Protein AF-A0A6B9VLC2-F1 (afdb_monomer_lite)

InterPro domains:
  IPR001548 Peptidase M2, peptidyl-dipeptidase A [PF01401] (1-73)
  IPR001548 Peptidase M2, peptidyl-dipeptidase A [PR00791] (23-43)
  IPR001548 Peptidase M2, peptidyl-dipeptidase A [PR00791] (64-73)
  IPR001548 Peptidase M2, peptidyl-dipeptidase A [PS52011] (1-73)
  IPR001548 Peptidase M2, peptidyl-dipeptidase A [PTHR10514] (1-72)

pLDDT: mean 89.69, std 7.0, range [63.91, 96.31]

Foldseek 3Di:
DVQLVVLQVVCVVPDPVPSDAPDPCRSVVSVVVVVVVCLDVVNCVVVVNDDDDCPDPVNVVVSVVVVCVVPPD

Secondary structure (DSSP, 8-state):
-HHHHHHHHHTTTS-GGG-S-SSHHHHHHHHHHHHHHHTSHHHHHHTTS--S-S--HHHHHHHHHHHHHHHT-

Organism: NCBI:txid114605

Structure (mmCIF, N/CA/C/O backbone):
data_AF-A0A6B9VLC2-F1
#
_entry.id   AF-A0A6B9VLC2-F1
#
loop_
_atom_site.group_PDB
_atom_site.id
_atom_site.type_symbol
_atom_site.label_atom_id
_atom_site.label_alt_id
_atom_site.label_comp_id
_atom_site.label_asym_id
_atom_site.label_entity_id
_atom_site.label_seq_id
_atom_site.pdbx_PDB_ins_code
_atom_site.Cartn_x
_atom_site.Cartn_y
_atom_site.Cartn_z
_atom_site.occupancy
_atom_site.B_iso_or_equiv
_atom_site.auth_seq_id
_atom_site.auth_comp_id
_atom_site.auth_asym_id
_atom_site.auth_atom_id
_atom_site.pdbx_PDB_model_num
ATOM 1 N N . GLU A 1 1 ? 6.044 -8.331 -2.893 1.00 83.94 1 GLU A N 1
ATOM 2 C CA . GLU A 1 1 ? 6.193 -9.698 -3.474 1.00 83.94 1 GLU A CA 1
ATOM 3 C C . GLU A 1 1 ? 5.128 -10.105 -4.500 1.00 83.94 1 GLU A C 1
ATOM 5 O O . GLU A 1 1 ? 5.408 -10.035 -5.691 1.00 83.94 1 GLU A O 1
ATOM 10 N N . MET A 1 2 ? 3.901 -10.499 -4.119 1.00 93.19 2 MET A N 1
ATOM 11 C CA . MET A 1 2 ? 2.880 -10.911 -5.115 1.00 93.19 2 MET A CA 1
ATOM 12 C C . MET A 1 2 ? 2.513 -9.786 -6.095 1.00 93.19 2 MET A C 1
ATOM 14 O O . MET A 1 2 ? 2.308 -10.034 -7.281 1.00 93.19 2 MET A O 1
ATOM 18 N N . ALA A 1 3 ? 2.500 -8.539 -5.619 1.00 91.94 3 ALA A N 1
ATOM 19 C CA . ALA A 1 3 ? 2.315 -7.371 -6.471 1.00 91.94 3 ALA A CA 1
ATOM 20 C C . ALA A 1 3 ? 3.436 -7.213 -7.511 1.00 91.94 3 ALA A C 1
ATOM 22 O O . ALA A 1 3 ? 3.143 -6.836 -8.639 1.00 91.94 3 ALA A O 1
ATOM 23 N N . HIS A 1 4 ? 4.684 -7.578 -7.185 1.00 91.06 4 HIS A N 1
ATOM 24 C CA . HIS A 1 4 ? 5.804 -7.546 -8.136 1.00 91.06 4 HIS A CA 1
ATOM 25 C C . HIS A 1 4 ? 5.583 -8.576 -9.243 1.00 91.06 4 HIS A C 1
ATOM 27 O O . HIS A 1 4 ? 5.698 -8.254 -10.421 1.00 91.06 4 HIS A O 1
ATOM 33 N N . ILE A 1 5 ? 5.141 -9.789 -8.886 1.00 93.88 5 ILE A N 1
ATOM 34 C CA . ILE A 1 5 ? 4.753 -10.821 -9.862 1.00 93.88 5 ILE A CA 1
ATOM 35 C C . ILE A 1 5 ? 3.635 -10.312 -10.772 1.00 93.88 5 ILE A C 1
ATOM 37 O O . ILE A 1 5 ? 3.729 -10.433 -11.995 1.00 93.88 5 ILE A O 1
ATOM 41 N N . GLN A 1 6 ? 2.601 -9.698 -10.198 1.00 94.81 6 GLN A N 1
ATOM 42 C CA . GLN A 1 6 ? 1.513 -9.128 -10.983 1.00 94.81 6 GLN A CA 1
ATOM 43 C C . GLN A 1 6 ? 2.007 -8.004 -11.907 1.00 94.81 6 GLN A C 1
ATOM 45 O O . GLN A 1 6 ? 1.576 -7.916 -13.058 1.00 94.81 6 GLN A O 1
ATOM 50 N N . TYR A 1 7 ? 2.944 -7.177 -11.447 1.00 92.44 7 TYR A N 1
ATOM 51 C CA . TYR A 1 7 ? 3.571 -6.140 -12.262 1.00 92.44 7 TYR A CA 1
ATOM 52 C C . TYR A 1 7 ? 4.359 -6.757 -13.432 1.00 92.44 7 TYR A C 1
ATOM 54 O O . TYR A 1 7 ? 4.126 -6.384 -14.585 1.00 92.44 7 TYR A O 1
ATOM 62 N N . PHE A 1 8 ? 5.180 -7.785 -13.175 1.00 93.25 8 PHE A N 1
ATOM 63 C CA . PHE A 1 8 ? 5.910 -8.536 -14.205 1.00 93.25 8 PHE A CA 1
ATOM 64 C C . PHE A 1 8 ? 4.982 -9.128 -15.270 1.00 93.25 8 PHE A C 1
ATOM 66 O O . PHE A 1 8 ? 5.283 -9.071 -16.466 1.00 93.25 8 PHE A O 1
ATOM 73 N N . ILE A 1 9 ? 3.844 -9.689 -14.848 1.00 95.69 9 ILE A N 1
ATOM 74 C CA . ILE A 1 9 ? 2.843 -10.254 -15.758 1.00 95.69 9 ILE A CA 1
ATOM 75 C C . ILE A 1 9 ? 2.257 -9.163 -16.660 1.00 95.69 9 ILE A C 1
ATOM 77 O O . ILE A 1 9 ? 2.086 -9.410 -17.852 1.00 95.69 9 ILE A O 1
ATOM 81 N N . ASN A 1 10 ? 1.991 -7.966 -16.134 1.00 94.50 10 ASN A N 1
ATOM 82 C CA . ASN A 1 10 ? 1.374 -6.880 -16.899 1.00 94.50 10 ASN A CA 1
ATOM 83 C C . ASN A 1 10 ? 2.272 -6.363 -18.034 1.00 94.50 10 ASN A C 1
ATOM 85 O O . ASN A 1 10 ? 1.810 -6.223 -19.165 1.00 94.50 10 ASN A O 1
ATOM 89 N N . TYR A 1 11 ? 3.564 -6.133 -17.787 1.00 94.19 11 TYR A N 1
ATOM 90 C CA . TYR A 1 11 ? 4.480 -5.645 -18.830 1.00 94.19 11 TYR A CA 1
ATOM 91 C C . TYR A 1 11 ? 5.198 -6.756 -19.609 1.00 94.19 11 TYR A C 1
ATOM 93 O O . TYR A 1 11 ? 6.133 -6.489 -20.369 1.00 94.19 11 TYR A O 1
ATOM 101 N N . ARG A 1 12 ? 4.762 -8.017 -19.483 1.00 95.00 12 ARG A N 1
ATOM 102 C CA . ARG A 1 12 ? 5.399 -9.173 -20.145 1.00 95.00 12 ARG A CA 1
ATOM 103 C C . ARG A 1 12 ? 5.494 -9.051 -21.668 1.00 95.00 12 ARG A C 1
ATOM 105 O O . ARG A 1 12 ? 6.306 -9.740 -22.281 1.00 95.00 12 ARG A O 1
ATOM 112 N N . HIS A 1 13 ? 4.650 -8.225 -22.281 1.00 95.94 13 HIS A N 1
ATOM 113 C CA . HIS A 1 13 ? 4.590 -8.030 -23.729 1.00 95.94 13 HIS A CA 1
ATOM 114 C C . HIS A 1 13 ? 5.493 -6.895 -24.226 1.00 95.94 13 HIS A C 1
ATOM 116 O O . HIS A 1 13 ? 5.738 -6.806 -25.427 1.00 95.94 13 HIS A O 1
ATOM 122 N N . HIS A 1 14 ? 6.050 -6.069 -23.334 1.00 94.38 14 HIS A N 1
ATOM 123 C CA . HIS A 1 14 ? 7.004 -5.034 -23.726 1.00 94.38 14 HIS A CA 1
ATOM 124 C C . HIS A 1 14 ? 8.334 -5.643 -24.207 1.00 94.38 14 HIS A C 1
ATOM 126 O O . HIS A 1 14 ? 8.682 -6.770 -23.821 1.00 94.38 14 HIS A O 1
ATOM 132 N N . PRO A 1 15 ? 9.115 -4.923 -25.035 1.00 96.31 15 PRO A N 1
ATOM 133 C CA . PRO A 1 15 ? 10.505 -5.275 -25.314 1.00 96.31 15 PRO A CA 1
ATOM 134 C C . PRO A 1 15 ? 11.295 -5.464 -24.016 1.00 96.31 15 PRO A C 1
ATOM 136 O O . PRO A 1 15 ? 11.048 -4.762 -23.040 1.00 96.31 15 PRO A O 1
ATOM 139 N N . LYS A 1 16 ? 12.264 -6.391 -23.998 1.00 92.00 16 LYS A N 1
ATOM 140 C CA . LYS A 1 16 ? 13.001 -6.777 -22.776 1.00 92.00 16 LYS A CA 1
ATOM 141 C C . LYS A 1 16 ? 13.578 -5.577 -22.011 1.00 92.00 16 LYS A C 1
ATOM 143 O O . LYS A 1 16 ? 13.565 -5.586 -20.789 1.00 92.00 16 LYS A O 1
ATOM 148 N N . VAL A 1 17 ? 14.038 -4.555 -22.730 1.00 94.12 17 VAL A N 1
ATOM 149 C CA . VAL A 1 17 ? 14.621 -3.326 -22.165 1.00 94.12 17 VAL A CA 1
ATOM 150 C C . VAL A 1 17 ? 13.616 -2.430 -21.426 1.00 94.12 17 VAL A C 1
ATOM 152 O O . VAL A 1 17 ? 14.038 -1.558 -20.683 1.00 94.12 17 VAL A O 1
ATOM 155 N N . PHE A 1 18 ? 12.309 -2.649 -21.598 1.00 92.94 18 PHE A N 1
ATOM 156 C CA . PHE A 1 18 ? 11.225 -1.877 -20.972 1.00 92.94 18 PHE A CA 1
ATOM 157 C C . PHE A 1 18 ? 10.388 -2.714 -19.986 1.00 92.94 18 PHE A C 1
ATOM 159 O O . PHE A 1 18 ? 9.251 -2.363 -19.676 1.00 92.94 18 PHE A O 1
ATOM 166 N N . ARG A 1 19 ? 10.905 -3.863 -19.531 1.00 92.88 19 ARG A N 1
ATOM 167 C CA . ARG A 1 19 ? 10.227 -4.747 -18.566 1.00 92.88 19 ARG A CA 1
ATOM 168 C C . ARG A 1 19 ? 10.653 -4.450 -17.132 1.00 92.88 19 ARG A C 1
ATOM 170 O O . ARG A 1 19 ? 11.101 -5.346 -16.418 1.00 92.88 19 ARG A O 1
ATOM 177 N N . ASP A 1 20 ? 10.511 -3.195 -16.745 1.00 90.81 20 ASP A N 1
ATOM 178 C CA . ASP A 1 20 ? 10.776 -2.728 -15.391 1.00 90.81 20 ASP A CA 1
ATOM 179 C C . ASP A 1 20 ? 9.703 -1.711 -14.974 1.00 90.81 20 ASP A C 1
ATOM 181 O O . ASP A 1 20 ? 8.917 -1.243 -15.806 1.00 90.81 20 ASP A O 1
ATOM 185 N N . GLY A 1 21 ? 9.657 -1.383 -13.686 1.00 88.62 21 GLY A N 1
ATOM 186 C CA . GLY A 1 21 ? 8.843 -0.284 -13.184 1.00 88.62 21 GLY A CA 1
ATOM 187 C C . GLY A 1 21 ? 9.248 1.039 -13.838 1.00 88.62 21 GLY A C 1
ATOM 188 O O . GLY A 1 21 ? 10.381 1.214 -14.282 1.00 88.62 21 GLY A O 1
ATOM 189 N N . ALA A 1 22 ? 8.327 2.007 -13.871 1.00 90.75 22 ALA A N 1
ATOM 190 C CA . ALA A 1 22 ? 8.614 3.341 -14.414 1.00 90.75 22 ALA A CA 1
ATOM 191 C C . ALA A 1 22 ? 9.846 3.994 -13.752 1.00 90.75 22 ALA A C 1
ATOM 193 O O . ALA A 1 22 ? 10.594 4.735 -14.383 1.00 90.75 22 ALA A O 1
ATOM 194 N N . ASN A 1 23 ? 10.042 3.699 -12.469 1.00 92.25 23 ASN A N 1
ATOM 195 C CA . ASN A 1 23 ? 11.264 3.884 -11.699 1.00 92.25 23 ASN A CA 1
ATOM 196 C C . ASN A 1 23 ? 11.222 2.903 -10.503 1.00 92.25 23 ASN A C 1
ATOM 198 O O . ASN A 1 23 ? 10.163 2.310 -10.259 1.00 92.25 23 ASN A O 1
ATOM 202 N N . PRO A 1 24 ? 12.315 2.739 -9.732 1.00 88.06 24 PRO A N 1
ATOM 203 C CA . PRO A 1 24 ? 12.343 1.798 -8.609 1.00 88.06 24 PRO A CA 1
ATOM 204 C C . PRO A 1 24 ? 11.230 2.022 -7.573 1.00 88.06 24 PRO A C 1
ATOM 206 O O . PRO A 1 24 ? 10.659 1.062 -7.068 1.00 88.06 24 PRO A O 1
ATOM 209 N N . GLY A 1 25 ? 10.845 3.278 -7.314 1.00 90.94 25 GLY A N 1
ATOM 210 C CA . GLY A 1 25 ? 9.782 3.601 -6.359 1.00 90.94 25 GLY A CA 1
ATOM 211 C C . GLY A 1 25 ? 8.400 3.109 -6.794 1.00 90.94 25 GLY A C 1
ATOM 212 O O . GLY A 1 25 ? 7.607 2.692 -5.956 1.00 90.94 25 GLY A O 1
ATOM 213 N N . PHE A 1 26 ? 8.114 3.088 -8.099 1.00 92.44 26 PHE A N 1
ATOM 214 C CA . PHE A 1 26 ? 6.857 2.525 -8.608 1.00 92.44 26 PHE A CA 1
ATOM 215 C C . PHE A 1 26 ? 6.769 1.015 -8.398 1.00 92.44 26 PHE A C 1
ATOM 217 O O . PHE A 1 26 ? 5.663 0.503 -8.237 1.00 92.44 26 PHE A O 1
ATOM 224 N N . HIS A 1 27 ? 7.901 0.310 -8.434 1.00 86.69 27 HIS A N 1
ATOM 225 C CA . HIS A 1 27 ? 7.914 -1.140 -8.279 1.00 86.69 27 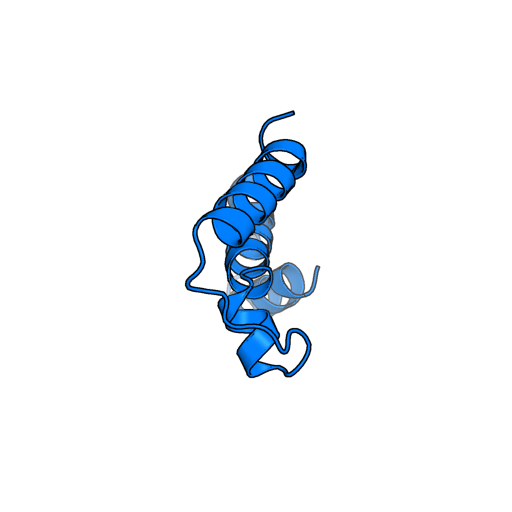HIS A CA 1
ATOM 226 C C . HIS A 1 27 ? 7.429 -1.539 -6.878 1.00 86.69 27 HIS A C 1
ATOM 228 O O . HIS A 1 27 ? 6.537 -2.376 -6.753 1.00 86.69 27 HIS A O 1
ATOM 234 N N . GLU A 1 28 ? 7.925 -0.840 -5.858 1.00 90.19 28 GLU A N 1
ATOM 235 C CA . GLU A 1 28 ? 7.579 -1.071 -4.452 1.00 90.19 28 GLU A CA 1
ATOM 236 C C . GLU A 1 28 ? 6.203 -0.488 -4.082 1.00 90.19 28 GLU A C 1
ATOM 238 O O . GLU A 1 28 ? 5.368 -1.158 -3.468 1.00 90.19 28 GLU A O 1
ATOM 243 N N . ALA A 1 29 ? 5.902 0.740 -4.527 1.00 93.44 29 ALA A N 1
ATOM 244 C CA . ALA A 1 29 ? 4.696 1.461 -4.111 1.00 93.44 29 ALA A CA 1
ATOM 245 C C . ALA A 1 29 ? 3.384 0.770 -4.520 1.00 93.44 29 ALA A C 1
ATOM 247 O O . ALA A 1 29 ? 2.369 0.916 -3.838 1.00 93.44 29 ALA A O 1
ATOM 248 N N . VAL A 1 30 ? 3.377 0.008 -5.620 1.00 93.00 30 VAL A N 1
ATOM 249 C CA . VAL A 1 30 ? 2.190 -0.759 -6.033 1.00 93.00 30 VAL A CA 1
ATOM 250 C C . VAL A 1 30 ? 1.873 -1.864 -5.025 1.00 93.00 30 VAL A C 1
ATOM 252 O O . VAL A 1 30 ? 0.703 -2.082 -4.705 1.00 93.00 30 VAL A O 1
ATOM 255 N N . GLY A 1 31 ? 2.895 -2.545 -4.502 1.00 92.62 31 GLY A N 1
ATOM 256 C CA . GLY A 1 31 ? 2.718 -3.548 -3.456 1.00 92.62 31 GLY A CA 1
ATOM 257 C C . GLY A 1 31 ? 2.205 -2.935 -2.162 1.00 92.62 31 GLY A C 1
ATOM 258 O O . GLY A 1 31 ? 1.215 -3.419 -1.608 1.00 92.62 31 GLY A O 1
ATOM 259 N N . ASP A 1 32 ? 2.813 -1.830 -1.745 1.00 92.56 32 ASP A N 1
ATOM 260 C CA . ASP A 1 32 ? 2.420 -1.111 -0.535 1.00 92.56 32 ASP A CA 1
ATOM 261 C C . ASP A 1 32 ? 0.987 -0.580 -0.608 1.00 92.56 32 ASP A C 1
ATOM 263 O O . ASP A 1 32 ? 0.224 -0.745 0.342 1.00 92.56 32 ASP A O 1
ATOM 267 N N . ALA A 1 33 ? 0.571 -0.012 -1.743 1.00 93.56 33 ALA A N 1
ATOM 268 C CA . ALA A 1 33 ? -0.794 0.481 -1.925 1.00 93.56 33 ALA A CA 1
ATOM 269 C C . ALA A 1 33 ? -1.843 -0.635 -1.769 1.00 93.56 33 ALA A C 1
ATOM 271 O O . ALA A 1 33 ? -2.883 -0.438 -1.134 1.00 93.56 33 ALA A O 1
ATOM 272 N N . ILE A 1 34 ? -1.561 -1.827 -2.306 1.00 94.12 34 ILE A N 1
ATOM 273 C CA . ILE A 1 34 ? -2.423 -3.002 -2.126 1.00 94.12 34 ILE A CA 1
ATOM 274 C C . ILE A 1 34 ? -2.412 -3.440 -0.657 1.00 94.12 34 ILE A C 1
ATOM 276 O O . ILE A 1 34 ? -3.475 -3.692 -0.087 1.00 94.12 34 ILE A O 1
ATOM 280 N N . GLY A 1 35 ? -1.235 -3.482 -0.027 1.00 93.44 35 GLY A N 1
ATOM 281 C CA . GLY A 1 35 ? -1.083 -3.822 1.388 1.00 93.44 35 GLY A CA 1
ATOM 282 C C . GLY A 1 35 ? -1.888 -2.902 2.308 1.00 93.44 35 GLY A C 1
ATOM 283 O O . GLY A 1 35 ? -2.584 -3.393 3.198 1.00 93.44 35 GLY A O 1
ATOM 284 N N . LEU A 1 36 ? -1.880 -1.591 2.050 1.00 93.12 36 LEU A N 1
ATOM 285 C CA . LEU A 1 36 ? -2.676 -0.606 2.790 1.00 93.12 36 LEU A CA 1
ATOM 286 C C . LEU A 1 36 ? -4.177 -0.897 2.699 1.00 93.12 36 LEU A C 1
ATOM 288 O O . LEU A 1 36 ? -4.880 -0.802 3.701 1.00 93.12 36 LEU A O 1
ATOM 292 N N . SER A 1 37 ? -4.669 -1.290 1.521 1.00 93.12 37 SER A N 1
ATOM 293 C CA . SER A 1 37 ? -6.084 -1.626 1.324 1.00 93.12 37 SER A CA 1
ATOM 294 C C . SER A 1 37 ? -6.478 -2.927 2.034 1.00 93.12 37 SER A C 1
ATOM 296 O O . SER A 1 37 ? -7.488 -2.966 2.745 1.00 93.12 37 SER A O 1
ATOM 298 N N . VAL A 1 38 ? -5.659 -3.974 1.894 1.00 93.31 38 VAL A N 1
ATOM 299 C CA . VAL A 1 38 ? -5.915 -5.301 2.481 1.00 93.31 38 VAL A CA 1
ATOM 300 C C . VAL A 1 38 ? -5.819 -5.278 4.008 1.00 93.31 38 VAL A C 1
ATOM 302 O O . VAL A 1 38 ? -6.559 -5.989 4.683 1.00 93.31 38 VAL A O 1
ATOM 305 N N . SER A 1 39 ? -4.952 -4.430 4.561 1.00 90.75 39 SER A N 1
ATOM 306 C CA . SER A 1 39 ? -4.762 -4.302 6.011 1.00 90.75 39 SER A CA 1
ATOM 307 C C . SER A 1 39 ? -5.889 -3.542 6.708 1.00 90.75 39 SER A C 1
ATOM 309 O O . SER A 1 39 ? -5.922 -3.498 7.937 1.00 90.75 39 SER A O 1
ATOM 311 N N . THR A 1 40 ? -6.818 -2.932 5.962 1.00 90.25 40 THR A N 1
ATOM 312 C CA . THR A 1 40 ? -7.931 -2.212 6.584 1.00 90.25 40 THR A CA 1
ATOM 313 C C . THR A 1 40 ? -8.806 -3.168 7.399 1.00 90.25 40 THR A C 1
ATOM 315 O O . THR A 1 40 ? -9.147 -4.258 6.924 1.00 90.25 40 THR A O 1
ATOM 318 N N . PRO A 1 41 ? -9.266 -2.766 8.596 1.00 88.94 41 PRO A N 1
ATOM 319 C CA . PRO A 1 41 ? -10.134 -3.620 9.399 1.00 88.94 41 PRO A CA 1
ATOM 320 C C . PRO A 1 41 ? -11.420 -4.021 8.663 1.00 88.94 41 PRO A C 1
ATOM 322 O O . PRO A 1 41 ? -11.907 -5.138 8.822 1.00 88.94 41 PRO A O 1
ATOM 325 N N 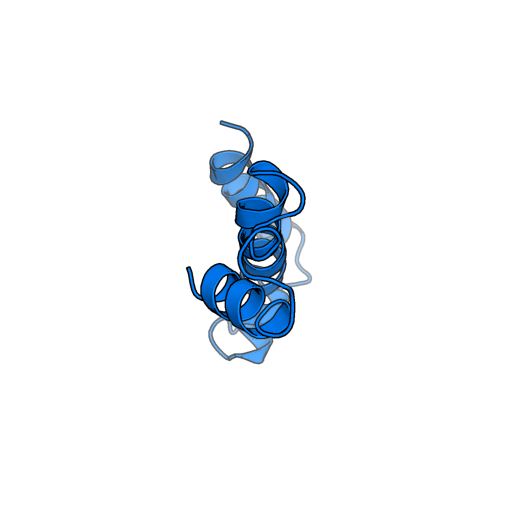. ARG A 1 42 ? -11.939 -3.135 7.800 1.00 88.69 42 ARG A N 1
ATOM 326 C CA . ARG A 1 42 ? -13.091 -3.414 6.936 1.00 88.69 42 ARG A CA 1
ATOM 327 C C . ARG A 1 42 ? -12.826 -4.586 5.995 1.00 88.69 42 ARG A C 1
ATOM 329 O O . ARG A 1 42 ? -13.679 -5.459 5.862 1.00 88.69 42 ARG A O 1
ATOM 336 N N . HIS A 1 43 ? -11.658 -4.634 5.356 1.00 91.50 43 HIS A N 1
ATOM 337 C CA . HIS A 1 43 ? -11.294 -5.755 4.495 1.00 91.50 43 HIS A CA 1
ATOM 338 C C . HIS A 1 43 ? -11.153 -7.052 5.307 1.00 91.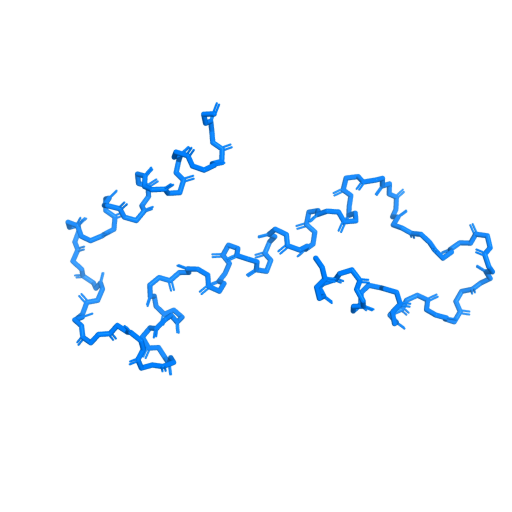50 43 HIS A C 1
ATOM 340 O O . HIS A 1 43 ? -11.718 -8.080 4.933 1.00 91.50 43 HIS A O 1
ATOM 346 N N . LEU A 1 44 ? -10.515 -6.997 6.478 1.00 90.81 44 LEU A N 1
ATOM 347 C CA . LEU A 1 44 ? -10.379 -8.159 7.363 1.00 90.81 44 LEU A CA 1
ATOM 348 C C . LEU A 1 44 ? -11.730 -8.702 7.860 1.00 90.81 44 LEU A C 1
ATOM 350 O O . LEU A 1 44 ? -11.898 -9.918 7.968 1.00 90.81 44 LEU A O 1
ATOM 354 N N . GLN A 1 45 ? -12.719 -7.838 8.103 1.00 89.31 45 GLN A N 1
ATOM 355 C CA . GLN A 1 45 ? -14.087 -8.271 8.404 1.00 89.31 45 GLN A CA 1
ATOM 356 C C . GLN A 1 45 ? -14.734 -9.027 7.241 1.00 89.31 45 GLN A C 1
ATOM 358 O O . GLN A 1 45 ? -15.378 -10.048 7.472 1.00 89.31 45 GLN A O 1
ATOM 363 N N . THR A 1 46 ? -14.554 -8.565 5.995 1.00 90.56 46 THR A N 1
ATOM 364 C CA . THR A 1 46 ? -15.106 -9.274 4.822 1.00 90.56 46 THR A CA 1
ATOM 365 C C . THR A 1 46 ? -14.518 -10.673 4.652 1.00 90.56 46 THR A C 1
ATOM 367 O O . THR A 1 46 ? -15.191 -11.561 4.138 1.00 90.56 46 THR A O 1
ATOM 370 N N . LEU A 1 47 ? -13.294 -10.887 5.145 1.00 93.38 47 LEU A N 1
ATOM 371 C CA . LEU A 1 47 ? -12.633 -12.192 5.197 1.00 93.38 47 LEU A CA 1
ATOM 372 C C . LEU A 1 47 ? -13.016 -13.022 6.437 1.00 93.38 47 LEU A C 1
ATOM 374 O O . LEU A 1 47 ? -12.552 -14.150 6.582 1.00 93.38 47 LEU A O 1
ATOM 378 N N . GLY A 1 48 ? -13.834 -12.480 7.344 1.00 90.94 48 GLY A N 1
ATOM 379 C CA . GLY A 1 48 ? -14.224 -13.136 8.593 1.00 90.94 48 GLY A CA 1
ATOM 380 C C . GLY A 1 48 ? -13.117 -13.197 9.649 1.00 90.94 48 GLY A C 1
ATOM 381 O O . GLY A 1 48 ? -13.244 -13.957 10.603 1.00 90.94 48 GLY A O 1
ATOM 382 N N . LEU A 1 49 ? -12.044 -12.413 9.499 1.00 90.56 49 LEU A N 1
ATOM 383 C CA . LEU A 1 49 ? -10.897 -12.394 10.418 1.00 90.56 49 LEU A CA 1
ATOM 384 C C . LEU A 1 49 ? -11.103 -11.448 11.612 1.00 90.56 49 LEU A C 1
ATOM 386 O O . LEU A 1 49 ? -10.415 -11.560 12.623 1.00 90.56 49 LEU A O 1
ATOM 390 N N . VAL A 1 50 ? -12.054 -10.518 11.506 1.00 85.88 50 VAL A N 1
ATOM 391 C CA . VAL A 1 50 ? -12.454 -9.596 12.576 1.00 85.88 50 VAL A CA 1
ATOM 392 C C . VAL A 1 50 ? -13.970 -9.669 12.735 1.00 85.88 50 VAL A C 1
ATOM 394 O O . VAL A 1 50 ? -14.704 -9.512 11.764 1.00 85.88 50 VAL A O 1
ATOM 397 N N . HIS A 1 51 ? -14.449 -9.908 13.959 1.00 73.75 51 HIS A N 1
ATOM 398 C CA . HIS A 1 51 ? -15.878 -10.133 14.236 1.00 73.75 51 HIS A CA 1
ATOM 399 C C . HIS A 1 51 ? -16.596 -8.943 14.895 1.00 73.75 51 HIS A C 1
ATOM 401 O O . HIS A 1 51 ? -17.824 -8.908 14.916 1.00 73.75 51 HIS A O 1
ATOM 407 N N . LYS A 1 52 ? -15.863 -7.966 15.447 1.00 71.62 52 LYS A N 1
ATOM 408 C CA . LYS A 1 52 ? -16.446 -6.747 16.037 1.00 71.62 52 LYS A CA 1
ATOM 409 C C . LYS A 1 52 ? -16.633 -5.669 14.975 1.00 71.62 52 LYS A C 1
ATOM 411 O O . LYS A 1 52 ? -15.751 -5.515 14.137 1.00 71.62 52 LYS A O 1
ATOM 416 N N . SER A 1 53 ? -17.741 -4.924 15.053 1.00 65.81 53 SER A N 1
ATOM 417 C CA . SER A 1 53 ? -18.006 -3.708 14.264 1.00 65.81 53 SER A CA 1
ATOM 418 C C . SER A 1 53 ? -16.796 -2.771 14.290 1.00 65.81 53 SER A C 1
ATOM 420 O O .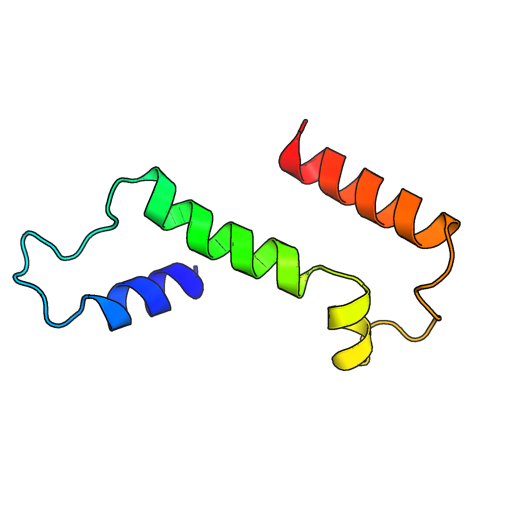 SER A 1 53 ? -16.359 -2.412 15.381 1.00 65.81 53 SER A O 1
ATOM 422 N N . VAL A 1 54 ? -16.268 -2.386 13.120 1.00 66.19 54 VAL A N 1
ATOM 423 C CA . VAL A 1 54 ? -15.154 -1.426 13.040 1.00 66.19 54 VAL A CA 1
ATOM 424 C C . VAL A 1 54 ? -15.606 0.030 13.066 1.00 66.19 54 VAL A C 1
ATOM 426 O O . VAL A 1 54 ? -14.759 0.902 13.169 1.00 66.19 54 VAL A O 1
ATOM 429 N N . ASP A 1 55 ? -16.909 0.312 13.010 1.00 69.69 55 ASP A N 1
ATOM 430 C CA . ASP A 1 55 ? -17.432 1.687 13.076 1.00 69.69 55 ASP A CA 1
ATOM 431 C C . ASP A 1 55 ? -17.418 2.236 14.522 1.00 69.69 55 ASP A C 1
ATOM 433 O O . ASP A 1 55 ? -18.398 2.795 15.010 1.00 69.69 55 ASP A O 1
ATOM 437 N N . ASP A 1 56 ? -16.315 2.029 15.242 1.00 81.75 56 ASP A N 1
ATOM 438 C CA . ASP A 1 56 ? -16.064 2.579 16.572 1.00 81.75 56 ASP A CA 1
ATOM 439 C C . ASP A 1 56 ? -14.736 3.342 16.568 1.00 81.75 56 ASP A C 1
ATOM 441 O O . ASP A 1 56 ? -13.673 2.786 16.280 1.00 81.75 56 ASP A O 1
ATOM 445 N N . THR A 1 57 ? -14.798 4.616 16.953 1.00 87.00 57 THR A N 1
ATOM 446 C CA . THR A 1 57 ? -13.677 5.562 16.965 1.00 87.00 57 THR A CA 1
ATOM 447 C C . THR A 1 57 ? -12.442 5.018 17.688 1.00 87.00 57 THR A C 1
ATOM 449 O O . THR A 1 57 ? -11.314 5.295 17.284 1.00 87.00 57 THR A O 1
ATOM 452 N N . ALA A 1 58 ? -12.621 4.229 18.753 1.00 87.62 58 ALA A N 1
ATOM 453 C CA . ALA A 1 58 ? -11.496 3.656 19.492 1.00 87.62 58 ALA A CA 1
ATOM 454 C C . ALA A 1 58 ? -10.682 2.652 18.651 1.00 87.62 58 ALA A C 1
ATOM 456 O O . ALA A 1 58 ? -9.455 2.597 18.761 1.00 87.62 58 ALA A O 1
ATOM 457 N N . HIS A 1 59 ? -11.346 1.871 17.796 1.00 85.62 59 HIS A N 1
ATOM 458 C CA . HIS A 1 59 ? -10.686 0.903 16.920 1.00 85.62 59 HIS A CA 1
ATOM 459 C C . HIS A 1 59 ? -9.947 1.602 15.775 1.00 85.62 59 HIS A C 1
ATOM 461 O O . HIS A 1 59 ? -8.821 1.212 15.460 1.00 85.62 59 HIS A O 1
ATOM 467 N N . ASP A 1 60 ? -10.526 2.670 15.224 1.00 87.06 60 ASP A N 1
ATOM 468 C CA . ASP A 1 60 ? -9.877 3.493 14.200 1.00 87.06 60 ASP A CA 1
ATOM 469 C C . ASP A 1 60 ? -8.596 4.152 14.719 1.00 87.06 60 ASP A C 1
ATOM 471 O O . ASP A 1 60 ? -7.569 4.113 14.042 1.00 87.06 60 ASP A O 1
ATOM 475 N N . ILE A 1 61 ? -8.611 4.695 15.944 1.00 92.25 61 ILE A N 1
ATOM 476 C CA . ILE A 1 61 ? -7.408 5.273 16.567 1.00 92.25 61 ILE A CA 1
ATOM 477 C C . ILE A 1 61 ? -6.307 4.215 16.700 1.00 92.25 61 ILE A C 1
ATOM 479 O O . ILE A 1 61 ? -5.160 4.477 16.340 1.00 92.25 61 ILE A O 1
ATOM 483 N N . ASN A 1 62 ? -6.647 3.013 17.170 1.00 91.56 62 ASN A N 1
ATOM 484 C CA . ASN A 1 62 ? -5.677 1.926 17.310 1.00 91.56 62 ASN A CA 1
ATOM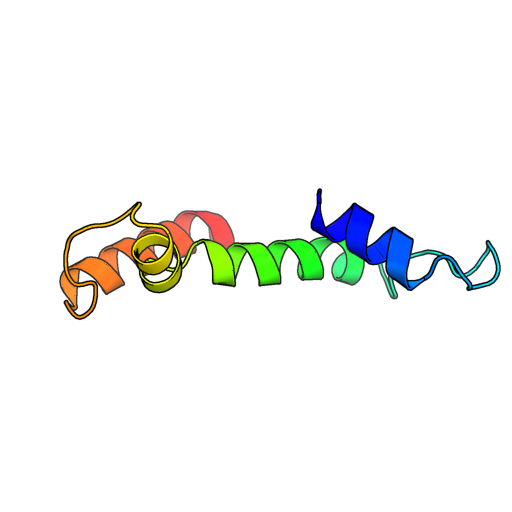 485 C C . ASN A 1 62 ? -5.099 1.493 15.955 1.00 91.56 62 ASN A C 1
ATOM 487 O O . ASN A 1 62 ? -3.891 1.279 15.844 1.00 91.56 62 ASN A O 1
ATOM 491 N N . PHE A 1 63 ? -5.942 1.389 14.925 1.00 91.06 63 PHE A N 1
ATOM 492 C CA . PHE A 1 63 ? -5.505 1.049 13.573 1.00 91.06 63 PHE A CA 1
ATOM 493 C C . PHE A 1 63 ? -4.577 2.120 12.989 1.00 91.06 63 PHE A C 1
ATOM 495 O O . PHE A 1 63 ? -3.489 1.796 12.516 1.00 91.06 63 PHE A O 1
ATOM 502 N N . LEU A 1 64 ? -4.968 3.395 13.064 1.00 92.50 64 LEU A N 1
ATOM 503 C CA . LEU A 1 64 ? -4.160 4.508 12.564 1.00 92.50 64 LEU A CA 1
ATOM 504 C C . LEU A 1 64 ? -2.835 4.637 13.320 1.00 92.50 64 LEU A C 1
ATOM 506 O O . LEU A 1 64 ? -1.811 4.919 12.702 1.00 92.50 64 LEU A O 1
ATOM 510 N N . PHE A 1 65 ? -2.829 4.391 14.632 1.00 94.81 65 PHE A N 1
ATOM 511 C CA . PHE A 1 65 ? -1.603 4.373 15.425 1.00 94.81 65 PHE A CA 1
ATOM 512 C C . PHE A 1 65 ? -0.658 3.251 14.981 1.00 94.81 65 PHE A C 1
ATOM 514 O O . PHE A 1 65 ? 0.519 3.509 14.739 1.00 94.81 65 PHE A O 1
ATOM 521 N N . ALA A 1 66 ? -1.167 2.027 14.804 1.00 92.56 66 ALA A N 1
ATOM 522 C CA . ALA A 1 66 ? -0.367 0.90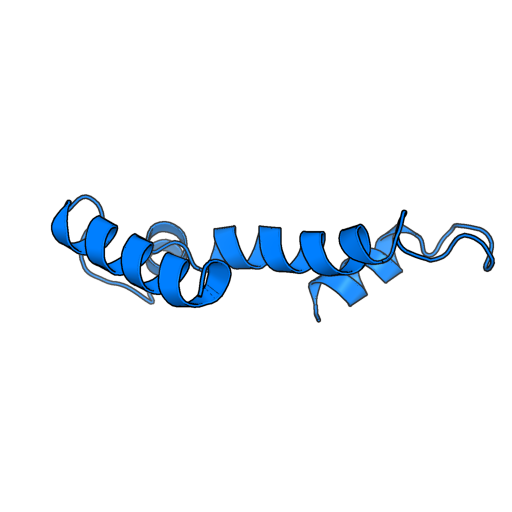7 14.309 1.00 92.56 66 ALA A CA 1
ATOM 523 C C . ALA A 1 66 ? 0.191 1.176 12.901 1.00 92.56 66 ALA A C 1
ATOM 525 O O . ALA A 1 66 ? 1.365 0.923 12.644 1.00 92.56 66 ALA A O 1
ATOM 526 N N . LEU A 1 67 ? -0.624 1.752 12.013 1.00 93.94 67 LEU A N 1
ATOM 527 C CA . LEU A 1 67 ? -0.192 2.141 10.673 1.00 93.94 67 LEU A CA 1
ATOM 528 C C . LEU A 1 67 ? 0.900 3.221 10.712 1.00 93.94 67 LEU A C 1
ATOM 530 O O . LEU A 1 67 ? 1.868 3.145 9.959 1.00 93.94 67 LEU A O 1
ATOM 534 N N . ALA A 1 68 ? 0.770 4.214 11.595 1.00 95.06 68 ALA A N 1
ATOM 535 C CA . ALA A 1 68 ? 1.777 5.257 11.761 1.00 95.06 68 ALA A CA 1
ATOM 536 C C . ALA A 1 68 ? 3.113 4.690 12.265 1.00 95.06 68 ALA A C 1
ATOM 538 O O . ALA A 1 68 ? 4.163 5.112 11.787 1.00 95.06 68 ALA A O 1
ATOM 539 N N . MET A 1 69 ? 3.084 3.713 13.176 1.00 95.06 69 MET A N 1
ATOM 540 C CA . MET A 1 69 ? 4.298 3.035 13.648 1.00 95.06 69 MET A CA 1
ATOM 541 C C . MET A 1 69 ? 5.011 2.238 12.547 1.00 95.06 69 MET A C 1
ATOM 543 O O . MET A 1 69 ? 6.223 2.104 12.617 1.00 95.06 69 MET A O 1
ATOM 547 N N . ASP A 1 70 ? 4.290 1.729 11.544 1.00 91.94 70 ASP A N 1
ATOM 548 C CA . ASP A 1 70 ? 4.887 1.003 10.409 1.00 91.94 70 ASP A CA 1
ATOM 549 C C . ASP A 1 70 ? 5.399 1.936 9.299 1.00 91.94 70 ASP A C 1
ATOM 551 O O . ASP A 1 70 ? 6.374 1.627 8.621 1.00 91.94 70 ASP A O 1
ATOM 555 N N . LYS A 1 71 ? 4.717 3.067 9.065 1.00 90.31 71 LYS A N 1
ATOM 556 C CA . LYS A 1 71 ? 4.955 3.909 7.877 1.00 90.31 71 LYS A CA 1
ATOM 557 C C . LYS A 1 71 ? 5.668 5.231 8.139 1.00 90.31 71 LYS A C 1
ATOM 559 O O . LYS A 1 71 ? 6.166 5.824 7.185 1.00 90.31 71 LYS A O 1
ATOM 564 N N . VAL A 1 72 ? 5.658 5.735 9.372 1.00 89.31 72 VAL A N 1
ATOM 565 C CA . VAL A 1 72 ? 6.160 7.085 9.698 1.00 89.31 72 VAL A CA 1
ATOM 566 C C . VAL A 1 72 ? 7.406 7.052 10.583 1.00 89.31 72 VAL A C 1
ATOM 568 O O . VAL A 1 72 ? 8.210 7.981 10.507 1.00 89.31 72 VAL A O 1
ATOM 571 N N . VAL A 1 73 ? 7.553 6.025 11.421 1.00 63.91 73 VAL A N 1
ATOM 572 C CA . VAL A 1 73 ? 8.688 5.848 12.346 1.00 63.91 73 VAL A CA 1
ATOM 573 C C . VAL A 1 73 ? 9.797 5.056 11.672 1.00 63.91 73 VAL A C 1
ATOM 575 O O . VAL A 1 73 ? 10.966 5.477 11.817 1.00 63.91 73 VAL A O 1
#

Radius of gyration: 16.61 Å; chains: 1; bounding box: 33×20×45 Å

Sequence (73 aa):
EMAHIQYFINYRHHPKVFRDGANPGFHEAVGDAIGLSVSTPRHLQTLGLVHKSVDDTAHDINFLFALAMDKVV